Protein 5EPF (pdb70)

Secondary structure (DSSP, 8-state):
---TTPBPPP-EEE-TTS-EEEHHHHTTTS-EEEEE-SSTTSHHHHHHHHHHHHTHHHHHHTT-EEEEEESS-HHHHHHHHHHHT-SS-EEE-TTSHHHHHHT--EEETTEEEPPP-EEEEE-TTSBEEEEE-TTS-HHHHHHHHHHHHHHT--

CATH classification: 3.40.30.10

Radius of gyration: 14.07 Å; Cα contacts (8 Å, |Δi|>4): 330; chains: 1; bounding box: 30×36×34 Å

Foldseek 3Di:
DDFFFDFADKDWFAWLVRHIDILLVLQVFKKEKEWADFDQPDVLLLLLQLLVQVCVVLCVVLRYYYEYEKQDDSPRNNVSCVVSVRPHTYGHPVQCPSVVSRVFWDDDPRHTGGTFTKIFTATSRRGTQGMDGRVDGSNCSVVVSSVSSVVPGD

Organism: Mycobacterium tuberculosis (strain ATCC 25618 / H37Rv) (NCBI:txid83332)

Nearest PDB structures (foldseek):
  5epf-assembly1_A  TM=1.007E+00  e=2.091E-36  Mycobacterium tuberculosis H37Rv
  3drn-assembly2_B  TM=9.342E-01  e=1.874E-15  Saccharolobus solfataricus
  3hjp-assembly2_D  TM=8.795E-01  e=9.585E-15  Saccharolobus solfataricus
  1xvw-assembly1_B  TM=8.582E-01  e=6.676E-13  Mycobacterium tuberculosis
  5c04-assembly1_B  TM=8.669E-01  e=1.201E-12  Mycobacterium tuberculosis

InterPro domains:
  IPR000866 Alkyl hydroperoxide reductase subunit C/ Thiol specific antioxidant [PF00578] (4-127)
  IPR013766 Thioredoxin domain [PS51352] (1-153)
  IPR024706 Peroxiredoxin, AhpC-type [PIRSF000239] (3-152)
  IPR036249 Thioredoxin-like superfamily [SSF52833] (2-151)
  IPR050924 Thiol-specific peroxidase BCP/PrxQ [PTHR42801] (2-151)

Solvent-accessible surface area: 7517 Å² total; per-residue (Å²): 191,28,137,80,42,45,74,0,57,60,19,92,23,44,10,35,107,39,69,96,76,106,0,49,86,22,5,90,93,10,16,0,0,0,0,0,0,32,24,1,88,55,120,26,1,17,117,0,0,16,41,0,52,92,24,30,171,55,1,61,120,28,172,12,48,21,0,0,0,0,22,18,50,44,185,82,0,36,99,0,8,112,69,85,162,20,79,15,22,0,0,3,1,51,133,0,94,5,0,54,62,2,26,8,104,123,51,110,182,83,58,65,78,60,1,82,30,8,0,2,0,0,36,74,94,76,82,2,44,28,40,0,36,46,135,70,70,41,44,15,0,0,65,72,0,11,60,29,5,117,85,90,74,163

B-factor: mean 15.69, std 9.49, range [5.19, 82.37]

Se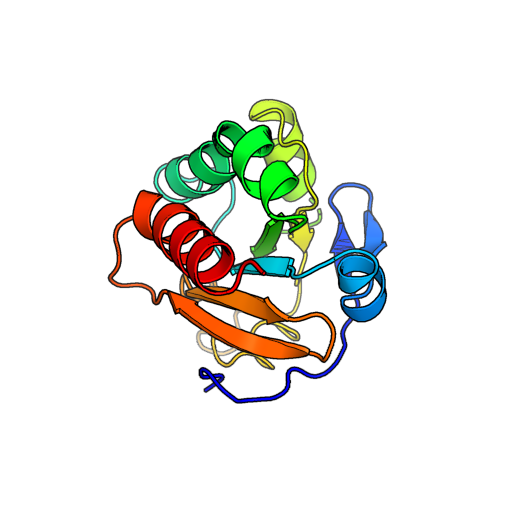quence (154 aa):
HMKTGDTVADFEELPDQTGTPRRLSVLLSDDDGPVVLFFYPAAMMTPGCCTKEACHFRDLAKEFAEVRASSRVGISTDPPVRRKQAKFAEVRRFDYPLLSDAQGTVAAQQFGVKRGLLGKLMMPVKRTTFVIDTDRKVLDVISSEFSMDAHADKALATLRAIRS

Structure (mmCIF, N/CA/C/O backbone):
data_5EPF
#
_entry.id   5EPF
#
_cell.length_a   55.620
_cell.length_b   72.140
_cell.length_c   40.170
_cell.angle_alpha   90.000
_cell.angle_beta   90.000
_cell.angle_gamma   90.000
#
_symmetry.space_group_name_H-M   'P 21 21 2'
#
loop_
_entity.id
_entity.type
_entity.pdbx_description
1 polymer Peroxiredoxin
2 non-polymer 'SULFATE ION'
3 non-polymer 1,2-ETHANEDIOL
4 water water
#
loop_
_atom_site.group_PDB
_atom_site.id
_atom_site.type_symbol
_atom_site.label_atom_id
_atom_site.label_alt_id
_atom_site.label_comp_id
_atom_site.label_asym_id
_atom_site.label_entity_id
_atom_site.label_seq_id
_atom_site.pdbx_PDB_ins_code
_atom_site.Cartn_x
_atom_site.Cartn_y
_atom_site.Cartn_z
_atom_site.occupancy
_atom_site.B_iso_or_equiv
_atom_site.auth_seq_id
_atom_site.auth_comp_id
_atom_site.auth_asym_id
_atom_site.auth_atom_id
_atom_site.pdbx_PDB_model_num
ATOM 1 N N . HIS A 1 8 ? -24.999 6.405 -13.156 1.00 35.93 8 HIS A N 1
ATOM 2 C CA . HIS A 1 8 ? -24.603 7.111 -11.942 1.00 35.34 8 HIS A CA 1
ATOM 3 C C . HIS A 1 8 ? -23.614 6.313 -11.089 1.00 31.53 8 HIS A C 1
ATOM 4 O O . HIS A 1 8 ? -23.862 5.163 -10.724 1.00 31.12 8 HIS A O 1
ATOM 11 N N . MET A 1 9 ? -22.494 6.961 -10.786 1.00 27.82 9 MET A N 1
ATOM 12 C CA . MET A 1 9 ? -21.400 6.342 -10.049 1.00 23.48 9 MET A CA 1
ATOM 13 C C . MET A 1 9 ? -21.865 5.881 -8.670 1.00 19.74 9 MET A C 1
ATOM 14 O O . MET A 1 9 ? -22.488 6.644 -7.927 1.00 20.29 9 MET A O 1
ATOM 19 N N . LYS A 1 10 ? -21.552 4.627 -8.320 1.00 17.38 10 LYS A N 1
ATOM 20 C CA . LYS A 1 10 ? -21.983 4.035 -7.055 1.00 17.51 10 LYS A CA 1
ATOM 21 C C . LYS A 1 10 ? -20.867 3.181 -6.452 1.00 14.22 10 LYS A C 1
ATOM 22 O O . LYS A 1 10 ? -19.875 2.854 -7.109 1.00 13.19 10 LYS A O 1
ATOM 28 N N . THR A 1 11 ? -21.034 2.833 -5.175 1.00 13.72 11 THR A N 1
ATOM 29 C CA . THR A 1 11 ? -20.065 1.993 -4.482 1.00 12.79 11 THR A CA 1
ATOM 30 C C . THR A 1 11 ? -19.791 0.719 -5.273 1.00 11.99 11 THR A C 1
ATOM 31 O O . THR A 1 11 ? -20.714 0.062 -5.763 1.00 13.99 11 THR A O 1
ATOM 35 N N . GLY A 1 12 ? -18.504 0.395 -5.421 1.00 11.24 12 GLY A N 1
ATOM 36 C CA . GLY A 1 12 ? -18.070 -0.747 -6.194 1.00 12.04 12 GLY A CA 1
ATOM 37 C C . GLY A 1 12 ? -17.734 -0.456 -7.644 1.00 11.71 12 GLY A C 1
ATOM 38 O O . GLY A 1 12 ? -17.150 -1.321 -8.308 1.00 13.12 12 GLY A O 1
ATOM 39 N N . ASP A 1 13 ? -18.091 0.719 -8.167 1.00 11.25 13 ASP A N 1
ATOM 40 C CA . ASP A 1 13 ? -17.671 1.120 -9.506 1.00 11.97 13 ASP A CA 1
ATOM 41 C C . ASP A 1 13 ? -16.199 1.550 -9.493 1.00 11.82 13 ASP A C 1
ATOM 42 O O . ASP A 1 13 ? -15.667 1.976 -8.470 1.00 12.98 13 ASP A O 1
ATOM 47 N N . THR A 1 14 ? -15.548 1.465 -10.653 1.00 11.99 14 THR A N 1
ATOM 48 C CA . THR A 1 14 ? -14.199 1.985 -10.853 1.00 12.74 14 THR A CA 1
ATOM 49 C C . THR A 1 14 ? -14.311 3.344 -11.534 1.00 13.34 14 THR A C 1
ATOM 50 O O . THR A 1 14 ? -14.952 3.467 -12.585 1.00 14.33 14 THR A O 1
ATOM 54 N N . VAL A 1 15 ? -13.684 4.356 -10.935 1.00 12.75 15 VAL A N 1
ATOM 55 C CA . VAL A 1 15 ? -13.660 5.711 -11.483 1.00 13.62 15 VAL A CA 1
ATOM 56 C C . VAL A 1 15 ? -12.566 5.817 -12.531 1.00 13.27 15 VAL A C 1
ATOM 57 O O . VAL A 1 15 ? -11.441 5.387 -12.297 1.00 14.84 15 VAL A O 1
ATOM 61 N N . ALA A 1 16 ? -12.866 6.438 -13.667 1.00 13.55 16 ALA A N 1
ATOM 62 C CA . ALA A 1 16 ? -11.818 6.757 -14.628 1.00 13.56 16 ALA A CA 1
ATOM 63 C C . ALA A 1 16 ? -10.919 7.877 -14.095 1.00 12.45 16 ALA A C 1
ATOM 64 O O . ALA A 1 16 ? -11.369 8.777 -13.383 1.00 12.65 16 ALA A O 1
ATOM 66 N N . ASP A 1 17 ? -9.627 7.797 -14.402 1.00 12.11 17 ASP A N 1
ATOM 67 C CA . ASP A 1 17 ? -8.701 8.861 -14.037 1.00 11.44 17 ASP A CA 1
ATOM 68 C C . ASP A 1 17 ? -9.103 10.144 -14.756 1.00 11.23 17 ASP A C 1
ATOM 69 O O . ASP A 1 17 ? -9.728 10.112 -15.814 1.00 12.92 17 ASP A O 1
ATOM 74 N N . PHE A 1 18 ? -8.757 11.281 -14.161 1.00 9.73 18 PHE A N 1
ATOM 75 C CA . PHE A 1 18 ? -9.059 12.580 -14.758 1.00 9.43 18 PHE A CA 1
ATOM 76 C C . PHE A 1 18 ? -8.032 13.591 -14.280 1.00 9.44 18 PHE A C 1
ATOM 77 O O . PHE A 1 18 ? -7.338 13.372 -13.283 1.00 9.43 18 PHE A O 1
ATOM 85 N N . GLU A 1 19 ? -8.008 14.745 -14.967 1.00 9.47 19 GLU A N 1
ATOM 86 C CA A GLU A 1 19 ? -7.139 15.873 -14.636 0.80 10.12 19 GLU A CA 1
ATOM 87 C CA B GLU A 1 19 ? -7.134 15.871 -14.655 0.20 10.17 19 GLU A CA 1
ATOM 88 C C . GLU A 1 19 ? -7.943 17.160 -14.662 1.00 9.77 19 GLU A C 1
ATOM 89 O O . GLU A 1 19 ? -8.739 17.389 -15.576 1.00 11.07 19 GLU A O 1
ATOM 100 N N . LEU A 1 20 ? -7.719 18.004 -13.656 1.00 9.10 20 LEU A N 1
ATOM 101 C CA . LEU A 1 20 ? -8.326 19.332 -13.576 1.00 9.20 20 LEU A CA 1
ATOM 102 C C . LEU A 1 20 ? -7.370 20.253 -12.838 1.00 8.59 20 LEU A C 1
ATOM 103 O O . LEU A 1 20 ? -6.593 19.784 -12.001 1.00 9.56 20 LEU A O 1
ATOM 108 N N . PRO A 1 21 ? -7.445 21.568 -13.069 1.00 9.40 21 PRO A N 1
ATOM 109 C CA . PRO A 1 21 ? -6.604 22.501 -12.306 1.00 9.97 21 PRO A CA 1
ATOM 110 C C . PRO A 1 21 ? -7.109 22.737 -10.886 1.00 9.33 21 PRO A C 1
ATOM 111 O O . PRO A 1 21 ? -8.317 22.805 -10.635 1.00 10.36 21 PRO A O 1
ATOM 115 N N . ASP A 1 22 ? -6.162 22.887 -9.959 1.00 9.65 22 ASP A N 1
ATOM 116 C CA . ASP A 1 22 ? -6.469 23.271 -8.587 1.00 10.01 22 ASP A CA 1
ATOM 117 C C . ASP A 1 22 ? -6.577 24.794 -8.483 1.00 9.94 22 ASP A C 1
ATOM 118 O O . ASP A 1 22 ? -6.568 25.510 -9.493 1.00 10.24 22 ASP A O 1
ATOM 123 N N . GLN A 1 23 ? -6.642 25.302 -7.254 1.00 10.25 23 GLN A N 1
ATOM 124 C CA . GLN A 1 23 ? -6.864 26.726 -7.005 1.00 10.33 23 GLN A CA 1
ATOM 125 C C . GLN A 1 23 ? -5.672 27.594 -7.398 1.00 12.09 23 GLN A C 1
ATOM 126 O O . GLN A 1 23 ? -5.796 28.816 -7.369 1.00 13.37 23 GLN A O 1
ATOM 132 N N . THR A 1 24 ? -4.519 27.011 -7.724 1.00 12.39 24 THR A N 1
ATOM 133 C CA . THR A 1 24 ? -3.401 27.764 -8.289 1.00 14.14 24 THR A CA 1
ATOM 134 C C . THR A 1 24 ? -3.309 27.629 -9.804 1.00 15.00 24 THR A C 1
ATOM 135 O O . THR A 1 24 ? -2.364 28.151 -10.412 1.00 16.73 24 THR A O 1
ATOM 139 N N . GLY A 1 25 ? -4.268 26.961 -10.429 1.00 13.94 25 GLY A N 1
ATOM 140 C CA . GLY A 1 25 ? -4.185 26.700 -11.843 1.00 14.29 25 GLY A CA 1
ATOM 141 C C . GLY A 1 25 ? -3.283 25.550 -12.206 1.00 13.34 25 GLY A C 1
ATOM 142 O O . GLY A 1 25 ? -2.981 25.373 -13.392 1.00 16.06 25 GLY A O 1
ATOM 143 N N . THR A 1 26 ? -2.838 24.769 -11.238 1.00 12.21 26 THR A N 1
ATOM 144 C CA . THR A 1 26 ? -1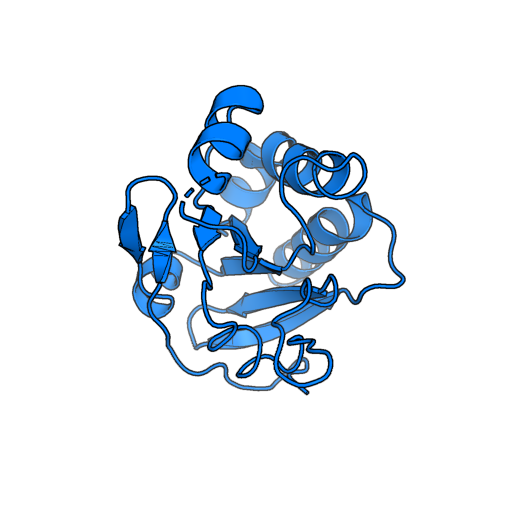.904 23.685 -11.516 1.00 11.61 26 THR A CA 1
ATOM 145 C C . THR A 1 26 ? -2.684 22.406 -11.796 1.00 11.05 26 THR A C 1
ATOM 146 O O . THR A 1 26 ? -3.527 22.008 -10.974 1.00 11.55 26 THR A O 1
ATOM 150 N N . PRO A 1 27 ? -2.450 21.753 -12.938 1.00 11.72 27 PRO A N 1
ATOM 151 C CA . PRO A 1 27 ? -3.149 20.495 -13.225 1.00 11.62 27 PRO A CA 1
ATOM 152 C C . PRO A 1 27 ? -2.890 19.461 -12.141 1.00 11.36 27 PRO A C 1
ATOM 153 O O . PRO A 1 27 ? -1.748 19.249 -11.713 1.00 12.87 27 PRO A O 1
ATOM 157 N N . ARG A 1 28 ? -3.961 18.812 -11.699 1.00 10.75 28 ARG A N 1
ATOM 158 C CA . ARG A 1 28 ? -3.900 17.728 -10.736 1.00 10.03 28 ARG A CA 1
ATOM 159 C C . ARG A 1 28 ? -4.595 16.514 -11.339 1.00 10.74 28 ARG A C 1
ATOM 160 O O . ARG A 1 28 ? -5.597 16.644 -12.053 1.00 13.92 28 ARG A O 1
ATOM 168 N N . ARG A 1 29 ? -4.088 15.331 -11.031 1.00 10.06 29 ARG A N 1
ATOM 169 C CA . ARG A 1 29 ? -4.572 14.096 -11.634 1.00 10.40 29 ARG A CA 1
ATOM 170 C C . ARG A 1 29 ? -5.041 13.161 -10.530 1.00 9.26 29 ARG A C 1
ATOM 171 O O . ARG A 1 29 ? -4.326 12.963 -9.539 1.00 9.77 29 ARG A O 1
ATOM 179 N N . LEU A 1 30 ? -6.236 12.576 -10.698 1.00 9.32 30 LEU A N 1
ATOM 180 C CA . LEU A 1 30 ? -6.776 11.700 -9.655 1.00 9.55 30 LEU A CA 1
ATOM 181 C C . LEU A 1 30 ? -5.784 10.617 -9.246 1.00 9.07 30 LEU A C 1
ATOM 182 O O . LEU A 1 30 ? -5.575 10.381 -8.053 1.00 9.49 30 LEU A O 1
ATOM 187 N N . SER A 1 31 ? -5.166 9.948 -10.220 1.00 9.65 31 SER A N 1
ATOM 188 C CA . SER A 1 31 ? -4.246 8.856 -9.892 1.00 11.51 31 SER A CA 1
ATOM 189 C C . SER A 1 31 ? -3.033 9.339 -9.087 1.00 12.40 31 SER A C 1
ATOM 190 O O . SER A 1 31 ? -2.497 8.588 -8.259 1.00 14.16 31 SER A O 1
ATOM 193 N N . VAL A 1 32 ? -2.601 10.582 -9.289 1.00 12.01 32 VAL A N 1
ATOM 194 C CA . VAL A 1 32 ? -1.517 11.130 -8.480 1.00 12.43 32 VAL A CA 1
ATOM 195 C C . VAL A 1 32 ? -2.041 11.586 -7.122 1.00 10.77 32 VAL A C 1
ATOM 196 O O . VAL A 1 32 ? -1.368 11.406 -6.094 1.00 11.18 32 VAL A O 1
ATOM 200 N N . LEU A 1 33 ? -3.255 12.166 -7.079 1.00 9.74 33 LEU A N 1
ATOM 201 C CA . LEU A 1 33 ? -3.858 12.506 -5.790 1.00 9.72 33 LEU A CA 1
ATOM 202 C C . LEU A 1 33 ? -4.037 11.272 -4.906 1.00 10.83 33 LEU A C 1
ATOM 203 O O . LEU A 1 33 ? -4.000 11.381 -3.679 1.00 12.17 33 LEU A O 1
ATOM 208 N N . LEU A 1 34 ? -4.239 10.102 -5.507 1.00 9.55 34 LEU A N 1
ATOM 209 C CA . LEU A 1 34 ? -4.404 8.838 -4.805 1.00 11.27 34 LEU A CA 1
ATOM 210 C C . LEU A 1 34 ? -3.084 8.217 -4.361 1.00 13.45 34 LEU A C 1
ATOM 211 O O . LEU A 1 34 ? -3.109 7.128 -3.785 1.00 15.26 34 LEU A O 1
ATOM 216 N N . SER A 1 35 ? -1.948 8.883 -4.604 1.00 13.62 35 SER A N 1
ATOM 217 C CA . SER A 1 35 ? -0.632 8.281 -4.366 1.00 15.68 35 SER A CA 1
ATOM 218 C C . SER A 1 35 ? -0.541 7.585 -3.014 1.00 17.66 35 SER A C 1
ATOM 219 O O . SER A 1 35 ? -0.071 6.445 -2.915 1.00 19.00 35 SER A O 1
ATOM 222 N N . ASP A 1 36 ? -0.960 8.271 -1.956 1.00 18.14 36 ASP A N 1
ATOM 223 C CA A ASP A 1 36 ? -0.672 7.842 -0.596 0.08 18.12 36 ASP A CA 1
ATOM 224 C CA B ASP A 1 36 ? -0.668 7.808 -0.610 0.48 18.28 36 ASP A CA 1
ATOM 225 C CA C ASP A 1 36 ? -0.682 7.886 -0.581 0.44 18.43 36 ASP A CA 1
ATOM 226 C C . ASP A 1 36 ? -1.891 7.317 0.144 1.00 17.83 36 ASP A C 1
ATOM 227 O O . ASP A 1 36 ? -1.775 6.966 1.320 1.00 19.46 36 ASP A O 1
ATOM 237 N N . GLY A 1 37 ? -3.045 7.251 -0.503 1.00 15.74 37 GLY A N 1
ATOM 238 C CA . GLY A 1 37 ? -4.223 6.751 0.153 1.00 13.37 37 GLY A CA 1
ATOM 239 C C . GLY A 1 37 ? -5.471 7.236 -0.548 1.00 11.20 37 GLY A C 1
ATOM 240 O O . GLY A 1 37 ? -5.420 8.003 -1.523 1.00 12.03 37 GLY A O 1
ATOM 241 N N . PRO A 1 38 ? -6.624 6.813 -0.032 1.00 9.27 38 PRO A N 1
ATOM 242 C CA . PRO A 1 38 ? -7.906 7.203 -0.631 1.00 8.62 38 PRO A CA 1
ATOM 243 C C . PRO A 1 38 ? -8.074 8.712 -0.721 1.00 8.41 38 PRO A C 1
ATOM 244 O O . PRO A 1 38 ? -7.475 9.483 0.032 1.00 10.13 38 PRO A O 1
ATOM 248 N N . VAL A 1 39 ? -8.904 9.118 -1.669 1.00 7.75 39 VAL A N 1
ATOM 249 C CA . VAL A 1 39 ? -9.315 10.513 -1.841 1.00 7.67 39 VAL A CA 1
ATOM 250 C C . VAL A 1 39 ? -10.810 10.614 -1.554 1.00 6.83 39 VAL A C 1
ATOM 251 O O . VAL A 1 39 ? -11.611 9.849 -2.106 1.00 7.69 39 VAL A O 1
ATOM 255 N N . VAL A 1 40 ? -11.199 11.583 -0.738 1.00 6.73 40 VAL A N 1
ATOM 256 C CA . VAL A 1 40 ? -12.600 11.928 -0.543 1.00 6.14 40 VAL A CA 1
ATOM 257 C C . VAL A 1 40 ? -12.874 13.125 -1.455 1.00 6.12 40 VAL A C 1
ATOM 258 O O . VAL A 1 40 ? -12.438 14.253 -1.173 1.00 6.82 40 VAL A O 1
ATOM 262 N N . LEU A 1 41 ? -13.572 12.866 -2.568 1.00 5.98 41 LEU A N 1
ATOM 263 C CA . LEU A 1 41 ? -13.813 13.846 -3.627 1.00 5.41 41 LEU A CA 1
ATOM 264 C C . LEU A 1 41 ? -15.223 14.386 -3.417 1.00 5.19 41 LEU A C 1
ATOM 265 O O . LEU A 1 41 ? -16.202 13.657 -3.607 1.00 6.30 41 LEU A O 1
ATOM 270 N N . PHE A 1 42 ? -15.334 15.635 -2.971 1.00 5.79 42 PHE A N 1
ATOM 271 C CA . PHE A 1 42 ? -16.627 16.187 -2.594 1.00 5.49 42 PHE A CA 1
ATOM 272 C C . PHE A 1 42 ? -17.045 17.260 -3.591 1.00 5.61 42 PHE A C 1
ATOM 273 O O . PHE A 1 42 ? -16.418 18.325 -3.670 1.00 6.39 42 PHE A O 1
ATOM 281 N N . PHE A 1 43 ? -18.097 16.961 -4.361 1.00 6.22 43 PHE A N 1
ATOM 282 C CA . PHE A 1 43 ? -18.677 17.909 -5.308 1.00 6.46 43 PHE A CA 1
ATOM 283 C C . PHE A 1 43 ? -19.627 18.824 -4.543 1.00 6.85 43 PHE A C 1
ATOM 284 O O . PHE A 1 43 ? -20.535 18.356 -3.841 1.00 7.08 43 PHE A O 1
ATOM 292 N N . TYR A 1 44 ? -19.456 20.127 -4.724 1.00 7.13 44 TYR A N 1
ATOM 293 C CA . TYR A 1 44 ? -20.360 21.086 -4.104 1.00 7.04 44 TYR A CA 1
ATOM 294 C C . TYR A 1 44 ? -20.901 22.046 -5.153 1.00 7.57 44 TYR A C 1
ATOM 295 O O . TYR A 1 44 ? -20.208 22.363 -6.127 1.00 8.33 44 TYR A O 1
ATOM 304 N N . PRO A 1 45 ? -22.143 22.518 -4.988 1.00 8.05 45 PRO A N 1
ATOM 305 C CA . PRO A 1 45 ? -22.740 23.340 -6.065 1.00 9.11 45 PRO A CA 1
ATOM 306 C C . PRO A 1 45 ? -22.019 24.651 -6.328 1.00 8.56 45 PRO A C 1
ATOM 307 O O . PRO A 1 45 ? -21.817 25.022 -7.490 1.00 8.43 45 PRO A O 1
ATOM 311 N N . ALA A 1 46 ? -21.650 25.379 -5.280 1.00 8.05 46 ALA A N 1
ATOM 312 C CA . ALA A 1 46 ? -21.223 26.760 -5.465 1.00 8.50 46 ALA A CA 1
ATOM 313 C C . ALA A 1 46 ? -20.316 27.168 -4.316 1.00 8.22 46 ALA A C 1
ATOM 314 O O . ALA A 1 46 ? -20.760 27.269 -3.166 1.00 9.70 46 ALA A O 1
ATOM 316 N N . ALA A 1 47 ? -19.061 27.448 -4.647 1.00 7.63 47 ALA A N 1
ATOM 317 C CA . ALA A 1 47 ? -18.120 27.991 -3.687 1.00 7.91 47 ALA A CA 1
ATOM 318 C C . ALA A 1 47 ? -18.696 29.221 -3.002 1.00 8.36 47 ALA A C 1
ATOM 319 O O . ALA A 1 47 ? -19.399 30.025 -3.619 1.00 9.10 47 ALA A O 1
ATOM 321 N N A MET A 1 48 ? -18.402 29.332 -1.707 0.58 8.56 48 MET A N 1
ATOM 322 N N B MET A 1 48 ? -18.388 29.384 -1.717 0.42 8.94 48 MET A N 1
ATOM 323 C CA A MET A 1 48 ? -18.633 30.483 -0.846 0.58 10.26 48 MET A CA 1
ATOM 324 C CA B MET A 1 48 ? -18.721 30.620 -0.999 0.42 10.46 48 MET A CA 1
ATOM 325 C C A MET A 1 48 ? -20.072 30.637 -0.369 0.58 10.30 48 MET A C 1
ATOM 326 C C B MET A 1 48 ? -20.227 30.876 -0.931 0.42 10.62 48 MET A C 1
ATOM 327 O O A MET A 1 48 ? -20.318 31.528 0.428 0.58 10.38 48 MET A O 1
ATOM 328 O O B MET A 1 48 ? -20.682 32.022 -1.008 0.42 11.28 48 MET A O 1
ATOM 337 N N . THR A 1 49 ? -21.005 29.804 -0.803 1.00 9.67 49 THR A N 1
ATOM 338 C CA . THR A 1 49 ? -22.367 29.901 -0.301 1.00 10.70 49 THR A CA 1
ATOM 339 C C . THR A 1 49 ? -22.397 29.298 1.095 1.00 11.32 49 THR A C 1
ATOM 340 O O . THR A 1 49 ? -21.512 28.512 1.445 1.00 12.28 49 THR A O 1
ATOM 344 N N . PRO A 1 50 ? -23.400 29.629 1.924 1.00 10.72 50 PRO A N 1
ATOM 345 C CA . PRO A 1 50 ? -23.339 29.175 3.329 1.00 11.31 50 PRO A CA 1
ATOM 346 C C . PRO A 1 50 ? -23.297 27.663 3.504 1.00 11.10 50 PRO A C 1
ATOM 347 O O . PRO A 1 50 ? -22.539 27.171 4.351 1.00 11.44 50 PRO A O 1
ATOM 351 N N . GLY A 1 51 ? -24.068 26.903 2.724 1.00 11.40 51 GLY A N 1
ATOM 352 C CA . GLY A 1 51 ? -24.058 25.459 2.894 1.00 11.55 51 GLY A CA 1
ATOM 353 C C . GLY A 1 51 ? -22.750 24.844 2.442 1.00 9.69 51 GLY A C 1
ATOM 354 O O . GLY A 1 51 ? -22.208 23.954 3.103 1.00 10.26 51 GLY A O 1
ATOM 355 N N . CYS A 1 52 ? -22.216 25.316 1.319 1.00 9.40 52 CYS A N 1
ATOM 356 C CA A CYS A 1 52 ? -20.938 24.800 0.838 0.70 9.74 52 CYS A CA 1
ATOM 357 C CA B CYS A 1 52 ? -20.944 24.800 0.850 0.30 9.50 52 CYS A CA 1
ATOM 358 C C . CYS A 1 52 ? -19.802 25.214 1.770 1.00 9.36 52 CYS A C 1
ATOM 359 O O . CYS A 1 52 ? -18.872 24.439 2.006 1.00 9.26 52 CYS A O 1
ATOM 364 N N . THR A 1 53 ? -19.857 26.435 2.306 1.00 9.22 53 THR A N 1
ATOM 365 C CA . THR A 1 53 ? -18.875 26.848 3.303 1.00 9.66 53 THR A CA 1
ATOM 366 C C . THR A 1 53 ? -18.923 25.943 4.533 1.00 8.94 53 THR A C 1
ATOM 367 O O . THR A 1 53 ? -17.878 25.498 5.028 1.00 9.44 53 THR A O 1
ATOM 371 N N . LYS A 1 54 ? -20.129 25.603 5.011 1.00 8.86 54 LYS A N 1
ATOM 372 C CA . LYS A 1 54 ? -20.229 24.695 6.153 1.00 9.08 54 LYS A CA 1
ATOM 373 C C . LYS A 1 54 ? -19.604 23.341 5.825 1.00 8.52 54 LYS A C 1
ATOM 374 O O . LYS A 1 54 ? -18.787 22.818 6.592 1.00 8.67 54 LYS A O 1
ATOM 380 N N . GLU A 1 55 ? -19.956 22.771 4.668 1.00 8.07 55 GLU A N 1
ATOM 381 C CA . GLU A 1 55 ? -19.444 21.454 4.298 1.00 7.99 55 GLU A CA 1
ATOM 382 C C . GLU A 1 55 ? -17.922 21.463 4.186 1.00 7.51 55 GLU A C 1
ATOM 383 O O . GLU A 1 55 ? -17.240 20.592 4.748 1.00 7.83 55 GLU A O 1
ATOM 389 N N . ALA A 1 56 ? -17.376 22.453 3.471 1.00 7.28 56 ALA A N 1
ATOM 390 C CA . ALA A 1 56 ? -15.946 22.487 3.201 1.00 7.57 56 ALA A CA 1
ATOM 391 C C . ALA A 1 56 ? -15.151 22.865 4.445 1.00 7.21 56 ALA A C 1
ATOM 392 O O . ALA A 1 56 ? -14.031 22.376 4.632 1.00 7.28 56 ALA A O 1
ATOM 394 N N . CYS A 1 57 ? -15.701 23.725 5.307 1.00 7.66 57 CYS A N 1
ATOM 395 C CA . CYS A 1 57 ? -15.019 24.028 6.560 1.00 8.32 57 CYS A CA 1
ATOM 396 C C . CYS A 1 57 ? -15.017 22.833 7.507 1.00 8.17 57 CYS A C 1
ATOM 397 O O . CYS A 1 57 ? -14.089 22.688 8.313 1.00 9.53 57 CYS A O 1
ATOM 400 N N . HIS A 1 58 ? -16.044 21.978 7.444 1.00 8.70 58 HIS A N 1
ATOM 401 C CA . HIS A 1 58 ? -16.019 20.760 8.246 1.00 8.76 58 HIS A CA 1
ATOM 402 C C . HIS A 1 58 ? -14.921 19.819 7.760 1.00 7.78 58 HIS A C 1
ATOM 403 O O . HIS A 1 58 ? -14.175 19.264 8.576 1.00 8.80 58 HIS A O 1
ATOM 410 N N . PHE A 1 59 ? -14.759 19.681 6.434 1.00 7.46 59 PHE A N 1
ATOM 411 C CA . PHE A 1 59 ? -13.603 18.958 5.903 1.00 7.31 59 PHE A CA 1
ATOM 412 C C . PHE A 1 59 ? -12.294 19.573 6.381 1.00 7.86 59 PHE A C 1
ATOM 413 O O . PHE A 1 59 ? -11.373 18.848 6.784 1.00 8.43 59 PHE A O 1
ATOM 421 N N . ARG A 1 60 ? -12.193 20.908 6.346 1.00 7.83 60 ARG A N 1
ATOM 422 C CA . ARG A 1 60 ? -10.988 21.587 6.813 1.00 8.70 60 ARG A CA 1
ATOM 423 C C . ARG A 1 60 ? -10.685 21.221 8.257 1.00 8.78 60 ARG A C 1
ATOM 424 O O . ARG A 1 60 ? -9.544 20.884 8.606 1.00 9.93 60 ARG A O 1
ATOM 432 N N . ASP A 1 61 ? -11.707 21.294 9.119 1.00 9.20 61 ASP A N 1
ATOM 433 C CA . ASP A 1 61 ? -11.522 21.115 10.549 1.00 11.16 61 ASP A CA 1
ATOM 434 C C . ASP A 1 61 ? -11.144 19.689 10.896 1.00 11.54 61 ASP A C 1
ATOM 435 O O . ASP A 1 61 ? -10.637 19.451 11.995 1.00 14.09 61 ASP A O 1
ATOM 440 N N . LEU A 1 62 ? -11.397 18.731 10.000 1.00 10.57 62 LEU A N 1
ATOM 441 C CA . LEU A 1 62 ? -11.071 17.328 10.231 1.00 11.13 62 LEU A CA 1
ATOM 442 C C . LEU A 1 62 ? -9.730 16.921 9.619 1.00 11.33 62 LEU A C 1
ATOM 443 O O . LEU A 1 62 ? -9.498 15.725 9.391 1.00 11.13 62 LEU A O 1
ATOM 448 N N . ALA A 1 63 ? -8.826 17.883 9.397 1.00 11.39 63 ALA A N 1
ATOM 449 C CA . ALA A 1 63 ? -7.532 17.581 8.776 1.00 12.36 63 ALA A CA 1
ATOM 450 C C . ALA A 1 63 ? -6.792 16.443 9.489 1.00 14.43 63 ALA A C 1
ATOM 451 O O . ALA A 1 63 ? -6.281 15.511 8.850 1.00 15.04 63 ALA A O 1
ATOM 453 N N . LYS A 1 64 ? -6.678 16.522 10.815 1.00 15.64 64 LYS A N 1
ATOM 454 C CA . LYS A 1 64 ? -5.889 15.518 11.528 1.00 17.49 64 LYS A CA 1
ATOM 455 C C . LYS A 1 64 ? -6.534 14.138 11.449 1.00 16.68 64 LYS A C 1
ATOM 456 O O . LYS A 1 64 ? -5.831 13.129 11.326 1.00 18.07 64 LYS A O 1
ATOM 462 N N . GLU A 1 65 ? -7.869 14.080 11.494 1.00 15.14 65 GLU A N 1
ATOM 463 C CA . GLU A 1 65 ? -8.580 12.806 11.433 1.00 14.29 65 GLU A CA 1
ATOM 464 C C . GLU A 1 65 ? -8.407 12.130 10.074 1.00 12.35 65 GLU A C 1
ATOM 465 O O . GLU A 1 65 ? -8.220 10.905 9.993 1.00 12.61 65 GLU A O 1
ATOM 471 N N . PHE A 1 66 ? -8.469 12.905 8.991 1.00 10.67 66 PHE A N 1
ATOM 472 C CA . PHE A 1 66 ? -8.215 12.315 7.681 1.00 10.89 66 PHE A CA 1
ATOM 473 C C . PHE A 1 66 ? -6.765 11.879 7.546 1.00 12.62 66 PHE A C 1
ATOM 474 O O . PHE A 1 66 ? -6.486 10.812 6.997 1.00 12.95 66 PHE A O 1
ATOM 482 N N . ALA A 1 67 ? -5.830 12.654 8.092 1.00 14.46 67 ALA A N 1
ATOM 483 C CA . ALA A 1 67 ? -4.435 12.232 8.056 1.00 17.03 67 ALA A CA 1
ATOM 484 C C . ALA A 1 67 ? -4.219 10.936 8.834 1.00 18.14 67 ALA A C 1
ATOM 485 O O . ALA A 1 67 ? -3.418 10.089 8.423 1.00 18.70 67 ALA A O 1
ATOM 487 N N . GLU A 1 68 ? -4.946 10.745 9.939 1.00 19.55 68 GLU A N 1
ATOM 488 C CA . GLU A 1 68 ? -4.777 9.522 10.724 1.00 22.21 68 GLU A CA 1
ATOM 489 C C . GLU A 1 68 ? -5.141 8.272 9.930 1.00 20.84 68 GLU A C 1
ATOM 490 O O . GLU A 1 68 ? -4.543 7.209 10.145 1.00 21.51 68 GLU A O 1
ATOM 496 N N . VAL A 1 69 ? -6.123 8.367 9.031 1.00 18.37 69 VAL A N 1
ATOM 497 C CA . VAL A 1 69 ? -6.503 7.232 8.193 1.00 17.83 69 VAL A CA 1
ATOM 498 C C . VAL A 1 69 ? -5.790 7.299 6.851 1.00 17.71 69 VAL A C 1
ATOM 499 O O . VAL A 1 69 ? -6.140 6.566 5.923 1.00 18.60 69 VAL A O 1
ATOM 503 N N . ARG A 1 70 ? -4.794 8.183 6.734 1.00 17.00 70 ARG A N 1
ATOM 504 C CA . ARG A 1 70 ? -3.982 8.306 5.520 1.00 18.61 70 ARG A CA 1
ATOM 505 C C . ARG A 1 70 ? -4.852 8.493 4.287 1.00 16.60 70 ARG A C 1
ATOM 506 O O . ARG A 1 70 ? -4.712 7.786 3.287 1.00 18.46 70 ARG A O 1
ATOM 514 N N . ALA A 1 71 ? -5.786 9.438 4.377 1.00 13.86 71 ALA A N 1
ATOM 515 C CA . ALA A 1 71 ? -6.687 9.764 3.286 1.00 12.66 71 ALA A CA 1
ATOM 516 C C . ALA A 1 71 ? -6.640 11.266 3.073 1.00 12.79 71 ALA A C 1
ATOM 517 O O . ALA A 1 71 ? -6.304 12.026 3.983 1.00 15.98 71 ALA A O 1
ATOM 519 N N A SER A 1 72 ? -6.951 11.671 1.847 0.46 12.27 72 SER A N 1
ATOM 520 N N B SER A 1 72 ? -6.993 11.696 1.873 0.54 12.13 72 SER A N 1
ATOM 521 C CA A SER A 1 72 ? -6.951 13.059 1.421 0.46 12.12 72 SER A CA 1
ATOM 522 C CA B SER A 1 72 ? -6.967 13.112 1.567 0.54 11.78 72 SER A CA 1
ATOM 523 C C A SER A 1 72 ? -8.384 13.551 1.227 0.46 10.13 72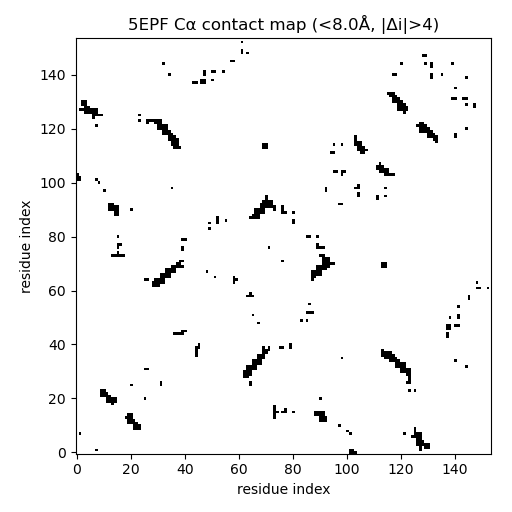 SER A C 1
ATOM 524 C C B SER A 1 72 ? -8.309 13.592 1.025 0.54 11.17 72 SER A C 1
ATOM 525 O O A SER A 1 72 ? -9.333 12.761 1.166 0.46 8.49 72 SER A O 1
ATOM 526 O O B SER A 1 72 ? -9.112 12.836 0.485 0.54 13.34 72 SER A O 1
ATOM 531 N N . ARG A 1 73 ? -8.528 14.876 1.193 1.00 8.84 73 ARG A N 1
ATOM 532 C CA . ARG A 1 73 ? -9.772 15.558 0.870 1.00 9.42 73 ARG A CA 1
ATOM 533 C C . ARG A 1 73 ? -9.532 16.403 -0.373 1.00 7.62 73 ARG A C 1
ATOM 534 O O . ARG A 1 73 ? -8.512 17.079 -0.467 1.00 8.68 73 ARG A O 1
ATOM 542 N N . VAL A 1 74 ? -10.471 16.386 -1.315 1.00 6.72 74 VAL A N 1
ATOM 543 C CA . VAL A 1 74 ? -10.389 17.191 -2.534 1.00 6.54 74 VAL A CA 1
ATOM 544 C C . VAL A 1 74 ? -11.787 17.716 -2.839 1.00 5.45 74 VAL A C 1
ATOM 545 O O . VAL A 1 74 ? -12.714 16.928 -3.068 1.00 6.48 74 VAL A O 1
ATOM 549 N N . GLY A 1 75 ? -11.961 19.056 -2.841 1.00 6.21 75 GLY A N 1
ATOM 550 C CA . GLY A 1 75 ? -13.230 19.635 -3.254 1.00 6.62 75 GLY A CA 1
ATOM 551 C C . GLY A 1 75 ? -13.265 19.840 -4.752 1.00 6.30 75 GLY A C 1
ATOM 552 O O . GLY A 1 75 ? -12.220 19.976 -5.387 1.00 7.72 75 GLY A O 1
ATOM 553 N N . ILE A 1 76 ? -14.467 19.888 -5.322 1.00 6.80 76 ILE A N 1
ATOM 554 C CA . ILE A 1 76 ? -14.613 20.062 -6.764 1.00 6.85 76 ILE A CA 1
ATOM 555 C C . ILE A 1 76 ? -15.956 20.712 -7.052 1.00 7.19 76 ILE A C 1
ATOM 556 O O . ILE A 1 76 ? -16.979 20.378 -6.438 1.00 7.24 76 ILE A O 1
ATOM 561 N N . SER A 1 77 ? -15.948 21.665 -7.980 1.00 7.12 77 SER A N 1
ATOM 562 C CA . SER A 1 77 ? -17.192 22.262 -8.458 1.00 7.49 77 SER A CA 1
ATOM 563 C C . SER A 1 77 ? -16.934 22.823 -9.853 1.00 6.98 77 SER A C 1
ATOM 564 O O . SER A 1 77 ? -15.805 22.795 -10.350 1.00 8.18 77 SER A O 1
ATOM 567 N N . THR A 1 78 ? -17.979 23.383 -10.465 1.00 8.14 78 THR A N 1
ATOM 568 C CA . THR A 1 78 ? -17.806 24.060 -11.744 1.00 8.87 78 THR A CA 1
ATOM 569 C C . THR A 1 78 ? -17.328 25.500 -11.599 1.00 9.34 78 THR A C 1
ATOM 570 O O . THR A 1 78 ? -17.212 26.191 -12.612 1.00 10.87 78 THR A O 1
ATOM 574 N N . ASP A 1 79 ? -17.062 25.976 -10.385 1.00 8.05 79 ASP A N 1
ATOM 575 C CA . ASP A 1 79 ? -16.611 27.353 -10.224 1.00 8.48 79 ASP A CA 1
ATOM 576 C C . ASP A 1 79 ? -15.236 27.556 -10.871 1.00 8.82 79 ASP A C 1
ATOM 577 O O . ASP A 1 79 ? -14.407 26.643 -10.883 1.00 9.16 79 ASP A O 1
ATOM 582 N N . PRO A 1 80 ? -14.967 28.758 -11.394 1.00 8.75 80 PRO A N 1
ATOM 583 C CA A PRO A 1 80 ? -13.656 29.043 -11.994 0.55 9.28 80 PRO A CA 1
ATOM 584 C CA B PRO A 1 80 ? -13.655 29.021 -11.998 0.45 9.34 80 PRO A CA 1
ATOM 585 C C . PRO A 1 80 ? -12.545 29.001 -10.953 1.00 8.30 80 PRO A C 1
ATOM 586 O O . PRO A 1 80 ? -12.764 29.192 -9.751 1.00 8.71 80 PRO A O 1
ATOM 593 N N . VAL A 1 81 ? -11.322 28.768 -11.441 1.00 8.96 81 VAL A N 1
ATOM 594 C CA . VAL A 1 81 ? -10.137 28.741 -10.582 1.00 9.80 81 VAL A CA 1
ATOM 595 C C . VAL A 1 81 ? -10.075 29.975 -9.691 1.00 9.73 81 VAL A C 1
ATOM 596 O O . VAL A 1 81 ? -9.790 29.87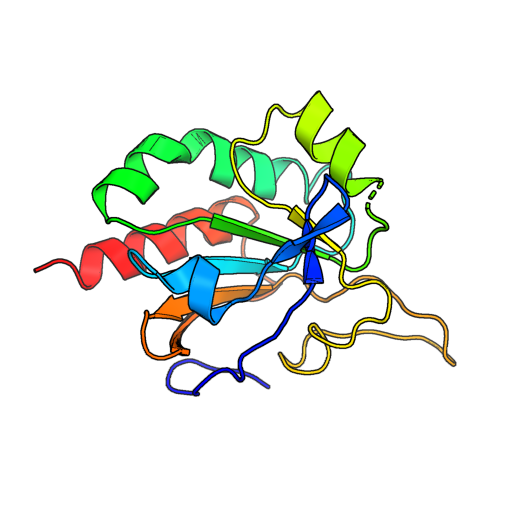7 -8.495 1.00 9.80 81 VAL A O 1
ATOM 600 N N . ARG A 1 82 ? -10.342 31.160 -10.250 1.00 10.31 82 ARG A N 1
ATOM 601 C CA B ARG A 1 82 ? -10.200 32.381 -9.459 0.45 10.95 82 ARG A CA 1
ATOM 602 C CA C ARG A 1 82 ? -10.191 32.373 -9.450 0.55 10.92 82 ARG A CA 1
ATOM 603 C C . ARG A 1 82 ? -11.163 32.410 -8.275 1.00 10.21 82 ARG A C 1
ATOM 604 O O . ARG A 1 82 ? -10.831 32.964 -7.218 1.00 11.53 82 ARG A O 1
ATOM 619 N N . LYS A 1 83 ? -12.355 31.817 -8.423 1.00 9.54 83 LYS A N 1
ATOM 620 C CA . LYS A 1 83 ? -13.283 31.781 -7.299 1.00 9.71 83 LYS A CA 1
ATOM 621 C C . LYS A 1 83 ? -12.893 30.706 -6.296 1.00 8.94 83 LYS A C 1
ATOM 622 O O . LYS A 1 83 ? -12.979 30.926 -5.083 1.00 9.07 83 LYS A O 1
ATOM 628 N N . GLN A 1 84 ? -12.462 29.540 -6.785 1.00 8.63 84 GLN A N 1
ATOM 629 C CA . GLN A 1 84 ? -11.930 28.521 -5.884 1.00 8.38 84 GLN A CA 1
ATOM 630 C C . GLN A 1 84 ? -10.758 29.073 -5.086 1.00 8.75 84 GLN A C 1
ATOM 631 O O . GLN A 1 84 ? -10.642 28.810 -3.884 1.00 8.76 84 GLN A O 1
ATOM 637 N N . ALA A 1 85 ? -9.886 29.856 -5.737 1.00 8.95 85 ALA A N 1
ATOM 638 C CA . ALA A 1 85 ? -8.739 30.436 -5.046 1.00 8.86 85 ALA A CA 1
ATOM 639 C C . ALA A 1 85 ? -9.182 31.325 -3.890 1.00 8.27 85 ALA A C 1
ATOM 640 O O . ALA A 1 85 ? -8.635 31.246 -2.787 1.00 8.97 85 ALA A O 1
ATOM 642 N N . LYS A 1 86 ? -10.175 32.190 -4.127 1.00 8.58 86 LYS A N 1
ATOM 643 C CA . LYS A 1 86 ? -10.643 33.070 -3.053 1.00 9.33 86 LYS A CA 1
ATOM 644 C C . LYS A 1 86 ? -11.307 32.284 -1.927 1.00 8.52 86 LYS A C 1
ATOM 645 O O . LYS A 1 86 ? -11.102 32.590 -0.747 1.00 9.34 86 LYS A O 1
ATOM 651 N N . PHE A 1 87 ? -12.114 31.281 -2.270 1.00 8.19 87 PHE A N 1
ATOM 652 C CA . PHE A 1 87 ? -12.774 30.451 -1.264 1.00 8.49 87 PHE A CA 1
ATOM 653 C C . PHE A 1 87 ? -11.733 29.798 -0.361 1.00 7.99 87 PHE A C 1
ATOM 654 O O . PHE A 1 87 ? -11.829 29.854 0.874 1.00 8.06 87 PHE A O 1
ATOM 662 N N . ALA A 1 88 ? -10.705 29.190 -0.967 1.00 7.60 88 ALA A N 1
ATOM 663 C CA . ALA A 1 88 ? -9.674 28.498 -0.182 1.00 8.44 88 ALA A CA 1
ATOM 664 C C . ALA A 1 88 ? -8.834 29.478 0.641 1.00 9.24 88 ALA A C 1
ATOM 665 O O . ALA A 1 88 ? -8.384 29.145 1.745 1.00 9.97 88 ALA A O 1
ATOM 667 N N . GLU A 1 89 ? -8.579 30.674 0.107 1.00 9.54 89 GLU A N 1
ATOM 668 C CA . GLU A 1 89 ? -7.798 31.670 0.842 1.00 11.24 89 GLU A CA 1
ATOM 669 C C . GLU A 1 89 ? -8.577 32.202 2.039 1.00 11.10 89 GLU A C 1
ATOM 670 O O . GLU A 1 89 ? -8.050 32.277 3.154 1.00 12.46 89 GLU A O 1
ATOM 676 N N . VAL A 1 90 ? -9.840 32.571 1.830 1.00 10.60 90 VAL A N 1
ATOM 677 C CA . VAL A 1 90 ? -10.645 33.140 2.910 1.00 10.59 90 VAL A CA 1
ATOM 678 C C . VAL A 1 90 ? -10.886 32.120 4.018 1.00 10.38 90 VAL A C 1
ATOM 679 O O . VAL A 1 90 ? -10.932 32.474 5.206 1.00 11.60 90 VAL A O 1
ATOM 683 N N . ARG A 1 91 ? -11.062 30.841 3.657 1.00 9.44 91 ARG A N 1
ATOM 684 C CA . ARG A 1 91 ? -11.379 29.807 4.635 1.00 9.77 91 ARG A CA 1
ATOM 685 C C . ARG A 1 91 ? -10.149 29.013 5.056 1.00 9.55 91 ARG A C 1
ATOM 686 O O . ARG A 1 91 ? -10.261 28.078 5.855 1.00 10.82 91 ARG A O 1
ATOM 694 N N . ARG A 1 92 ? -8.975 29.356 4.524 1.00 10.54 92 ARG A N 1
ATOM 695 C CA . ARG A 1 92 ? -7.719 28.709 4.913 1.00 11.40 92 ARG A CA 1
ATOM 696 C C . ARG A 1 92 ? -7.783 27.188 4.726 1.00 11.20 92 ARG A C 1
ATOM 697 O O . ARG A 1 92 ? -7.397 26.405 5.601 1.00 13.00 92 ARG A O 1
ATOM 705 N N . PHE A 1 93 ? -8.276 26.762 3.564 1.00 10.09 93 PHE A N 1
ATOM 706 C CA . PHE A 1 93 ? -8.336 25.333 3.269 1.00 10.38 93 PHE A CA 1
ATOM 707 C C . PHE A 1 93 ? -6.945 24.766 3.045 1.00 12.04 93 PHE A C 1
ATOM 708 O O . PHE A 1 93 ? -6.139 25.327 2.299 1.00 13.48 93 PHE A O 1
ATOM 716 N N . ASP A 1 94 ? -6.678 23.631 3.680 1.00 11.64 94 ASP A N 1
ATOM 717 C CA . ASP A 1 94 ? -5.398 22.941 3.563 1.00 11.92 94 ASP A CA 1
ATOM 718 C C . ASP A 1 94 ? -5.486 21.767 2.595 1.00 12.13 94 ASP A C 1
ATOM 719 O O . ASP A 1 94 ? -4.924 20.707 2.869 1.00 15.12 94 ASP A O 1
ATOM 724 N N . TYR A 1 95 ? -6.197 21.921 1.482 1.00 9.48 95 TYR A N 1
ATOM 725 C CA . TYR A 1 95 ? -6.414 20.830 0.541 1.00 8.30 95 TYR A CA 1
ATOM 726 C C . TYR A 1 95 ? -6.792 21.426 -0.814 1.00 7.75 95 TYR A C 1
ATOM 727 O O . TYR A 1 95 ? -7.162 22.605 -0.905 1.00 8.34 95 TYR A O 1
ATOM 736 N N . PRO A 1 96 ? -6.752 20.630 -1.880 1.00 8.25 96 PRO A N 1
ATOM 737 C CA . PRO A 1 96 ? -7.075 21.149 -3.214 1.00 8.17 96 PRO A CA 1
ATOM 738 C C . PRO A 1 96 ? -8.569 21.352 -3.442 1.00 6.97 96 PRO A C 1
ATOM 739 O O . PRO A 1 96 ? -9.407 20.553 -3.003 1.00 8.03 96 PRO A O 1
ATOM 743 N N . LEU A 1 97 ? -8.881 22.424 -4.171 1.00 7.84 97 LEU A N 1
ATOM 744 C CA . LEU A 1 97 ? -10.191 22.637 -4.781 1.00 7.55 97 LEU A CA 1
ATOM 745 C C . LEU A 1 97 ? -9.983 22.609 -6.285 1.00 7.64 97 LEU A C 1
ATOM 746 O O . LEU A 1 97 ? -9.202 23.413 -6.809 1.00 9.40 97 LEU A O 1
ATOM 751 N N . LEU A 1 98 ? -10.663 21.690 -6.975 1.00 7.63 98 LEU A N 1
ATOM 752 C CA . LEU A 1 98 ? -10.535 21.548 -8.417 1.00 7.91 98 LEU A CA 1
ATOM 753 C C . LEU A 1 98 ? -11.649 22.306 -9.128 1.00 7.34 98 LEU A C 1
ATOM 754 O O . LEU A 1 98 ? -12.805 22.329 -8.674 1.00 7.96 98 LEU A O 1
ATOM 759 N N . SER A 1 99 ? -11.300 22.913 -10.255 1.00 8.09 99 SER A N 1
ATOM 760 C CA . SER A 1 99 ? -12.261 23.616 -11.099 1.00 8.26 99 SER A CA 1
ATOM 761 C C . SER A 1 99 ? -12.604 22.720 -12.281 1.00 8.92 99 SER A C 1
ATOM 762 O O . SER A 1 99 ? -11.729 22.407 -13.099 1.00 10.12 99 SER A O 1
ATOM 765 N N . ASP A 1 100 ? -13.873 22.336 -12.363 1.00 9.00 100 ASP A N 1
ATOM 766 C CA . ASP A 1 100 ? -14.419 21.501 -13.429 1.00 9.13 100 ASP A CA 1
ATOM 767 C C . ASP A 1 100 ? -15.233 22.415 -14.342 1.00 10.79 100 ASP A C 1
ATOM 768 O O . ASP A 1 100 ? -16.461 22.365 -14.372 1.00 10.24 100 ASP A O 1
ATOM 773 N N . ALA A 1 101 ? -14.533 23.279 -15.094 1.00 11.46 101 ALA A N 1
ATOM 774 C CA . ALA A 1 101 ? -15.178 24.467 -15.657 1.00 13.23 101 ALA A CA 1
ATOM 775 C C . ALA A 1 101 ? -16.203 24.140 -16.732 1.00 13.63 101 ALA A C 1
ATOM 776 O O . ALA A 1 101 ? -17.092 24.959 -16.982 1.00 14.94 101 ALA A O 1
ATOM 778 N N . GLN A 1 102 ? -16.108 22.976 -17.375 1.00 13.72 102 GL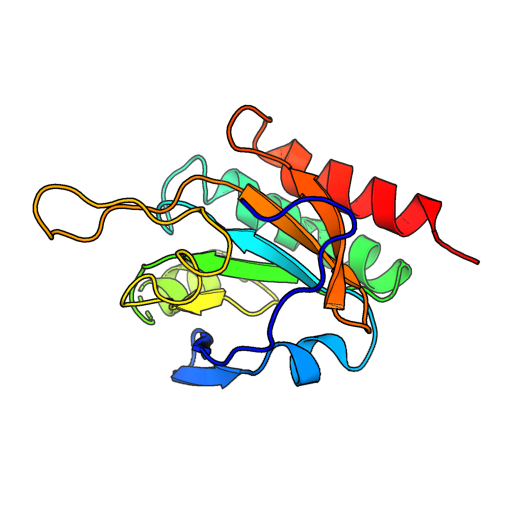N A N 1
ATOM 779 C CA . GLN A 1 102 ? -17.117 22.546 -18.341 1.00 15.49 102 GLN A CA 1
ATOM 780 C C . GLN A 1 102 ? -18.008 21.428 -17.809 1.00 13.96 102 GLN A C 1
ATOM 781 O O . GLN A 1 102 ? -18.843 20.907 -18.549 1.00 15.38 102 GLN A O 1
ATOM 787 N N . GLY A 1 103 ? -17.855 21.037 -16.551 1.00 11.74 103 GLY A N 1
ATOM 788 C CA . GLY A 1 103 ? -18.660 19.953 -16.019 1.00 12.28 103 GLY A CA 1
ATOM 789 C C . GLY A 1 103 ? -18.296 18.580 -16.537 1.00 10.82 103 GLY A C 1
ATOM 790 O O . GLY A 1 103 ? -19.073 17.643 -16.350 1.00 11.68 103 GLY A O 1
ATOM 791 N N . THR A 1 104 ? -17.126 18.430 -17.169 1.00 11.44 104 THR A N 1
ATOM 792 C CA . THR A 1 104 ? -16.740 17.153 -17.766 1.00 12.47 104 THR A CA 1
ATOM 793 C C . THR A 1 104 ? -16.578 16.068 -16.706 1.00 11.06 104 THR A C 1
ATOM 794 O O . THR A 1 104 ? -17.050 14.937 -16.880 1.00 12.04 104 THR A O 1
ATOM 798 N N . VAL A 1 105 ? -15.930 16.391 -15.587 1.00 9.61 105 VAL A N 1
ATOM 799 C CA . VAL A 1 105 ? -15.746 15.386 -14.553 1.00 9.06 105 VAL A CA 1
ATOM 800 C C . VAL A 1 105 ? -17.058 15.139 -13.821 1.00 8.93 105 VAL A C 1
ATOM 801 O O . VAL A 1 105 ? -17.403 13.994 -13.504 1.00 9.54 105 VAL A O 1
ATOM 805 N N . ALA A 1 106 ? -17.842 16.195 -13.595 1.00 9.35 106 ALA A N 1
ATOM 806 C CA . ALA A 1 106 ? -19.179 16.005 -13.035 1.00 9.12 106 ALA A CA 1
ATOM 807 C C . ALA A 1 106 ? -19.992 15.026 -13.882 1.00 9.59 106 ALA A C 1
ATOM 808 O O . ALA A 1 106 ? -20.687 14.153 -13.346 1.00 10.28 106 ALA A O 1
ATOM 810 N N . ALA A 1 107 ? -19.928 15.167 -15.211 1.00 10.23 107 ALA A N 1
ATOM 811 C CA . ALA A 1 107 ? -20.635 14.245 -16.093 1.00 10.95 107 ALA A CA 1
ATOM 812 C C . ALA A 1 107 ? -20.128 12.818 -15.919 1.00 11.27 107 ALA A C 1
ATOM 813 O O . ALA A 1 107 ? -20.920 11.866 -15.898 1.00 12.48 107 ALA A O 1
ATOM 815 N N . GLN A 1 108 ? -18.809 12.649 -15.780 1.00 10.74 108 GLN A N 1
ATOM 816 C CA A GLN A 1 108 ? -18.257 11.319 -15.554 0.55 11.68 108 GLN A CA 1
ATOM 817 C CA B GLN A 1 108 ? -18.248 11.320 -15.549 0.45 11.86 108 GLN A CA 1
ATOM 818 C C . GLN A 1 108 ? -18.848 10.683 -14.299 1.00 11.95 108 GLN A C 1
ATOM 819 O O . GLN A 1 108 ? -19.111 9.479 -14.272 1.00 14.11 108 GLN A O 1
ATOM 830 N N . PHE A 1 109 ? -19.069 11.476 -13.247 1.00 9.80 109 PHE A N 1
ATOM 831 C CA . PHE A 1 109 ? -19.614 10.983 -11.988 1.00 10.41 109 PHE A CA 1
ATOM 832 C C . PHE A 1 109 ? -21.140 10.996 -11.945 1.00 11.71 109 PHE A C 1
ATOM 833 O O . PHE A 1 109 ? -21.728 10.508 -10.966 1.00 13.14 109 PHE A O 1
ATOM 841 N N . GLY A 1 110 ? -21.796 11.509 -12.981 1.00 11.85 110 GLY A N 1
ATOM 842 C CA . GLY A 1 110 ? -23.245 11.541 -13.007 1.00 12.55 110 GLY A CA 1
ATOM 843 C C . GLY A 1 110 ? -23.875 12.620 -12.160 1.00 11.61 110 GLY A C 1
ATOM 844 O O . GLY A 1 110 ? -25.037 12.472 -11.762 1.00 14.73 110 GLY A O 1
ATOM 845 N N . VAL A 1 111 ? -23.156 13.713 -11.890 1.00 10.28 111 VAL A N 1
ATOM 846 C CA . VAL A 1 111 ? -23.637 14.788 -11.033 1.00 10.69 111 VAL A CA 1
ATOM 847 C C . VAL A 1 111 ? -23.734 16.124 -11.763 1.00 10.77 111 VAL A C 1
ATOM 848 O O . VAL A 1 111 ? -24.002 17.149 -11.134 1.00 11.74 111 VAL A O 1
ATOM 852 N N . LYS A 1 112 ? -23.549 16.133 -13.079 1.00 11.68 112 LYS A N 1
ATOM 853 C CA . LYS A 1 112 ? -23.632 17.371 -13.843 1.00 11.29 112 LYS A CA 1
ATOM 854 C C . LYS A 1 112 ? -25.082 17.811 -13.993 1.00 13.13 112 LYS A C 1
ATOM 855 O O . LYS A 1 112 ? -25.980 16.979 -14.139 1.00 14.60 112 LYS A O 1
ATOM 861 N N . ARG A 1 113 ? -25.308 19.128 -13.979 1.00 13.58 113 ARG A N 1
ATOM 862 C CA . ARG A 1 113 ? -26.616 19.718 -14.247 1.00 14.32 113 ARG A CA 1
ATOM 863 C C . ARG A 1 113 ? -26.475 20.831 -15.274 1.00 13.97 113 ARG A C 1
ATOM 864 O O . ARG A 1 113 ? -25.460 21.533 -15.317 1.00 14.17 113 ARG A O 1
ATOM 872 N N . GLY A 1 114 ? -27.500 20.984 -16.109 1.00 15.72 114 GLY A N 1
ATOM 873 C CA . GLY A 1 114 ? -27.512 22.025 -17.120 1.00 16.82 114 GLY A CA 1
ATOM 874 C C . GLY A 1 114 ? -28.941 22.410 -17.411 1.00 16.87 114 GLY A C 1
ATOM 875 O O . GLY A 1 114 ? -29.886 21.689 -17.065 1.00 17.78 114 GLY A O 1
ATOM 876 N N . LEU A 1 115 ? -29.098 23.572 -18.039 1.00 16.78 115 LEU A N 1
ATOM 877 C CA . LEU A 1 115 ? -30.418 24.071 -18.423 1.00 18.27 115 LEU A CA 1
ATOM 878 C C . LEU A 1 115 ? -30.271 24.710 -19.791 1.00 18.08 115 LEU A C 1
ATOM 879 O O . LEU A 1 115 ? -29.637 25.763 -19.913 1.00 18.30 115 LEU A O 1
ATOM 884 N N . LEU A 1 116 ? -30.834 24.073 -20.816 1.00 18.27 116 LEU A N 1
ATOM 885 C CA . LEU A 1 116 ? -30.772 24.607 -22.176 1.00 18.92 116 LEU A CA 1
ATOM 886 C C . LEU A 1 116 ? -29.348 24.994 -22.568 1.00 20.44 116 LEU A C 1
ATOM 887 O O . LEU A 1 116 ? -29.106 26.038 -23.181 1.00 21.70 116 LEU A O 1
ATOM 892 N N . GLY A 1 117 ? -28.391 24.147 -22.195 1.00 19.97 117 GLY A N 1
ATOM 893 C CA . GLY A 1 117 ? -27.004 24.339 -22.554 1.00 21.93 117 GLY A CA 1
ATOM 894 C C . GLY A 1 117 ? -26.184 25.147 -21.570 1.00 22.74 117 GLY A C 1
ATOM 895 O O . GLY A 1 117 ? -24.952 25.104 -21.634 1.00 24.83 117 GLY A O 1
ATOM 896 N N . LYS A 1 118 ? -26.823 25.890 -20.671 1.00 20.43 118 LYS A N 1
ATOM 897 C CA . LYS A 1 118 ? -26.100 26.639 -19.654 1.00 19.79 118 LYS A CA 1
ATOM 898 C C . LYS A 1 118 ? -25.687 25.663 -18.563 1.00 18.98 118 LYS A C 1
ATOM 899 O O . LYS A 1 118 ? -26.530 24.935 -18.023 1.00 19.02 118 LYS A O 1
ATOM 901 N N . LEU A 1 119 ? -24.392 25.611 -18.270 1.00 18.12 119 LEU A N 1
ATOM 902 C CA . LEU A 1 119 ? -23.909 24.746 -17.208 1.00 16.44 119 LEU A CA 1
ATOM 903 C C . LEU A 1 119 ? -24.434 25.268 -15.878 1.00 16.53 119 LEU A C 1
ATOM 904 O O . LEU A 1 119 ? -24.289 26.456 -15.574 1.00 18.66 119 LEU A O 1
ATOM 909 N N . MET A 1 120 ? -25.051 24.393 -15.096 1.00 14.62 120 MET A N 1
ATOM 910 C CA A MET A 1 120 ? -25.602 24.744 -13.802 0.71 14.10 120 MET A CA 1
ATOM 911 C CA B MET A 1 120 ? -25.632 24.700 -13.796 0.29 14.48 120 MET A CA 1
ATOM 912 C C . MET A 1 120 ? -24.750 24.143 -12.686 1.00 12.96 120 MET A C 1
ATOM 913 O O . MET A 1 120 ? -23.857 23.322 -12.934 1.00 12.93 120 MET A O 1
ATOM 922 N N . PRO A 1 121 ? -24.979 24.552 -11.430 1.00 12.03 121 PRO A N 1
ATOM 923 C CA . PRO A 1 121 ? -24.217 23.956 -10.319 1.00 11.97 121 PRO A CA 1
ATOM 924 C C . PRO A 1 121 ? -24.425 22.451 -10.230 1.00 11.61 121 PRO A C 1
ATOM 925 O O . PRO A 1 121 ? -25.517 21.924 -10.482 1.00 12.47 121 PRO A O 1
ATOM 929 N N . VAL A 1 122 ? -23.355 21.748 -9.854 1.00 10.99 122 VAL A N 1
ATOM 930 C CA . VAL A 1 122 ? -23.438 20.288 -9.721 1.00 10.48 122 VAL A CA 1
ATOM 931 C C . VAL A 1 122 ? -24.380 19.910 -8.588 1.00 10.38 122 VAL A C 1
ATOM 932 O O . VAL A 1 122 ? -24.679 20.705 -7.689 1.00 11.54 122 VAL A O 1
ATOM 936 N N . LYS A 1 123 ? -24.822 18.655 -8.616 1.00 11.07 123 LYS A N 1
ATOM 937 C CA . LYS A 1 123 ? -25.564 18.079 -7.505 1.00 11.55 123 LYS A CA 1
ATOM 938 C C . LYS A 1 123 ? -24.571 17.700 -6.400 1.00 10.44 123 LYS A C 1
ATOM 939 O O . LYS A 1 123 ? -23.570 17.034 -6.663 1.00 11.97 123 LYS A O 1
ATOM 945 N N . ARG A 1 124 ? -24.838 18.137 -5.167 1.00 9.66 124 ARG A N 1
ATOM 946 C CA . ARG A 1 124 ? -23.921 17.941 -4.039 1.00 10.38 124 ARG A CA 1
ATOM 947 C C . ARG A 1 124 ? -23.755 16.457 -3.713 1.00 9.37 124 ARG A C 1
ATOM 948 O O . ARG A 1 124 ? -24.706 15.808 -3.275 1.00 10.14 124 ARG A O 1
ATOM 956 N N . THR A 1 125 ? -22.558 15.911 -3.908 1.00 7.64 125 THR A N 1
ATOM 957 C CA . THR A 1 125 ? -22.330 14.473 -3.821 1.00 6.88 125 THR A CA 1
ATOM 958 C C . THR A 1 125 ? -20.870 14.248 -3.480 1.00 7.05 125 THR A C 1
ATOM 959 O O . THR A 1 125 ? -20.002 14.912 -4.050 1.00 7.01 125 THR A O 1
ATOM 963 N N . THR A 1 126 ? -20.601 13.304 -2.577 1.00 6.37 126 THR A N 1
ATOM 964 C CA . THR A 1 126 ? -19.237 12.968 -2.184 1.00 6.07 126 THR A CA 1
ATOM 965 C C . THR A 1 126 ? -18.926 11.520 -2.506 1.00 6.07 126 THR A C 1
ATOM 966 O O . THR A 1 126 ? -19.724 10.620 -2.205 1.00 7.04 126 THR A O 1
ATOM 970 N N . PHE A 1 127 ? -17.749 11.300 -3.089 1.00 5.96 127 PHE A N 1
ATOM 971 C CA . PHE A 1 127 ? -17.281 9.962 -3.444 1.00 5.86 127 PHE A CA 1
ATOM 972 C C . PHE A 1 127 ? -16.010 9.664 -2.666 1.00 6.08 127 PHE A C 1
ATOM 973 O O . PHE A 1 127 ? -15.031 10.414 -2.762 1.00 7.54 127 PHE A O 1
ATOM 981 N N . VAL A 1 128 ? -16.007 8.566 -1.915 1.00 6.29 128 VAL A N 1
ATOM 982 C CA . VAL A 1 128 ? -14.779 8.092 -1.278 1.00 6.56 128 VAL A CA 1
ATOM 983 C C . VAL A 1 128 ? -14.135 7.108 -2.249 1.00 6.46 128 VAL A C 1
ATOM 984 O O . VAL A 1 128 ? -14.740 6.082 -2.588 1.00 7.74 128 VAL A O 1
ATOM 988 N N . ILE A 1 129 ? -12.940 7.440 -2.738 1.00 6.98 129 ILE A N 1
ATOM 989 C CA . ILE A 1 129 ? -12.290 6.712 -3.829 1.00 7.61 129 ILE A CA 1
ATOM 990 C C . ILE A 1 129 ? -11.015 6.057 -3.307 1.00 8.25 129 ILE A C 1
ATOM 991 O O . ILE A 1 129 ? -10.129 6.739 -2.782 1.00 8.69 129 ILE A O 1
ATOM 996 N N . ASP A 1 130 ? -10.908 4.734 -3.463 1.00 8.30 130 ASP A N 1
ATOM 997 C CA . ASP A 1 130 ? -9.733 4.028 -2.982 1.00 9.00 130 ASP A CA 1
ATOM 998 C C . ASP A 1 130 ? -8.575 4.193 -3.977 1.00 10.17 130 ASP A C 1
ATOM 999 O O . ASP A 1 130 ? -8.736 4.706 -5.089 1.00 10.45 130 ASP A O 1
ATOM 1004 N N . THR A 1 131 ? -7.391 3.702 -3.581 1.00 10.71 131 THR A N 1
ATOM 1005 C CA . THR A 1 131 ? -6.185 3.903 -4.388 1.00 12.10 131 THR A CA 1
ATOM 1006 C C . THR A 1 131 ? -6.234 3.165 -5.717 1.00 13.54 131 THR A C 1
ATOM 1007 O O . THR A 1 131 ? -5.511 3.545 -6.645 1.00 14.81 131 THR A O 1
ATOM 1011 N N . ASP A 1 132 ? -7.062 2.127 -5.831 1.00 12.69 132 ASP A N 1
ATOM 1012 C CA . ASP A 1 132 ? -7.275 1.432 -7.097 1.00 13.31 132 ASP A CA 1
ATOM 1013 C C . ASP A 1 132 ? -8.465 1.981 -7.876 1.00 13.21 132 ASP A C 1
ATOM 1014 O O . ASP A 1 132 ? -8.951 1.333 -8.808 1.00 14.40 132 ASP A O 1
ATOM 1019 N N . ARG A 1 133 ? -8.969 3.138 -7.478 1.00 11.55 133 ARG A N 1
ATOM 1020 C CA . ARG A 1 133 ? -10.058 3.859 -8.130 1.00 11.15 133 ARG A CA 1
ATOM 1021 C C . ARG A 1 133 ? -11.438 3.246 -7.903 1.00 10.27 133 ARG A C 1
ATOM 1022 O O . ARG A 1 133 ? -12.415 3.695 -8.524 1.00 11.11 133 ARG A O 1
ATOM 1030 N N . LYS A 1 134 ? -11.568 2.270 -7.002 1.00 9.70 134 LYS A N 1
ATOM 1031 C CA . LYS A 1 134 ? -12.891 1.807 -6.599 1.00 9.97 134 LYS A CA 1
ATOM 1032 C C . LYS A 1 134 ? -13.595 2.825 -5.716 1.00 8.32 134 LYS A C 1
ATOM 1033 O O . LYS A 1 134 ? -12.991 3.416 -4.815 1.00 9.03 134 LYS A O 1
ATOM 1039 N N . VAL A 1 135 ? -14.897 2.996 -5.946 1.00 8.32 135 VAL A N 1
ATOM 1040 C CA . VAL A 1 135 ? -15.736 3.798 -5.057 1.00 8.77 135 VAL A CA 1
ATOM 1041 C C . VAL A 1 135 ? -16.045 2.999 -3.788 1.00 8.50 135 VAL A C 1
ATOM 1042 O O . VAL A 1 135 ? -16.628 1.910 -3.845 1.00 9.23 135 VAL A O 1
ATOM 1046 N N . LEU A 1 136 ? -15.648 3.543 -2.634 1.00 8.30 136 LEU A N 1
ATOM 1047 C CA . LEU A 1 136 ? -15.880 2.925 -1.331 1.00 8.61 136 LEU A CA 1
ATOM 1048 C C . LEU A 1 136 ? -17.173 3.392 -0.679 1.00 8.93 136 LEU A C 1
ATOM 1049 O O . LEU A 1 136 ? -17.732 2.671 0.157 1.00 10.03 136 LEU A O 1
ATOM 1054 N N . ASP A 1 137 ? -17.640 4.595 -1.004 1.00 8.77 137 ASP A N 1
ATOM 1055 C CA . ASP A 1 137 ? -18.853 5.140 -0.397 1.00 8.37 137 ASP A CA 1
ATOM 1056 C C . ASP A 1 137 ? -19.293 6.335 -1.227 1.00 8.27 137 ASP A C 1
ATOM 1057 O O . ASP A 1 137 ? -18.477 6.958 -1.903 1.00 8.45 137 ASP A O 1
ATOM 1062 N N . VAL A 1 138 ? -20.590 6.624 -1.184 1.00 8.28 138 VAL A N 1
ATOM 1063 C CA . VAL A 1 138 ? -21.193 7.793 -1.818 1.00 8.30 138 VAL A CA 1
ATOM 1064 C C . VAL A 1 138 ? -22.124 8.451 -0.808 1.00 9.13 138 VAL A C 1
ATOM 1065 O O . VAL A 1 138 ? -22.969 7.773 -0.211 1.00 11.71 138 VAL A O 1
ATOM 1069 N N . ILE A 1 139 ? -21.960 9.760 -0.607 1.00 7.66 139 ILE A N 1
ATOM 1070 C CA . ILE A 1 139 ? -22.867 10.559 0.212 1.00 7.54 139 ILE A CA 1
ATOM 1071 C C . ILE A 1 139 ? -23.605 11.508 -0.722 1.00 7.64 139 ILE A C 1
ATOM 1072 O O . ILE A 1 139 ? -22.983 12.354 -1.373 1.00 7.63 139 ILE A O 1
ATOM 1077 N N . SER A 1 140 ? -24.930 11.365 -0.804 1.00 8.64 140 SER A N 1
ATOM 1078 C CA . SER A 1 140 ? -25.700 12.100 -1.799 1.00 9.80 140 SER A CA 1
ATOM 1079 C C . SER A 1 140 ? -26.285 13.408 -1.248 1.00 9.43 140 SER A C 1
ATOM 1080 O O . SER A 1 140 ? -26.088 13.779 -0.086 1.00 10.13 140 SER A O 1
ATOM 1083 N N . SER A 1 141 ? -27.082 14.077 -2.091 1.00 9.27 141 SER A N 1
ATOM 1084 C CA . SER A 1 141 ? -27.412 15.485 -1.877 1.00 10.62 141 SER A CA 1
ATOM 1085 C C . SER A 1 141 ? -28.396 15.706 -0.739 1.00 11.67 141 SER A C 1
ATOM 1086 O O . SER A 1 141 ? -28.502 16.834 -0.255 1.00 12.34 141 SER A O 1
ATOM 1089 N N . GLU A 1 142 ? -29.094 14.672 -0.277 1.00 10.44 142 GLU A N 1
ATOM 1090 C CA . GLU A 1 142 ? -30.080 14.869 0.776 1.00 10.94 142 GLU A CA 1
ATOM 1091 C C . GLU A 1 142 ? -29.472 14.820 2.172 1.00 10.24 142 GLU A C 1
ATOM 1092 O O . GLU A 1 142 ? -30.172 15.110 3.143 1.00 12.18 142 GLU A O 1
ATOM 1098 N N . PHE A 1 143 ? -28.189 14.471 2.301 1.00 9.93 143 PHE A N 1
ATOM 1099 C CA . PHE A 1 143 ? -27.547 14.386 3.604 1.00 9.47 143 PHE A CA 1
ATOM 1100 C C . PHE A 1 143 ? -27.199 15.780 4.144 1.00 8.37 143 PHE A C 1
ATOM 1101 O O . PHE A 1 143 ? -27.141 16.782 3.415 1.00 9.65 143 PHE A O 1
ATOM 1109 N N . SER A 1 144 ? -26.986 15.850 5.456 1.00 8.30 144 SER A N 1
ATOM 1110 C CA . SER A 1 144 ? -26.568 17.107 6.071 1.00 8.43 144 SER A CA 1
ATOM 1111 C C . SER A 1 144 ? -25.180 17.520 5.573 1.00 8.14 144 SER A C 1
ATOM 1112 O O . SER A 1 144 ? -24.412 16.718 5.027 1.00 8.81 144 SER A O 1
ATOM 1115 N N . MET A 1 145 ? -24.842 18.795 5.782 1.00 8.42 145 MET A N 1
ATOM 1116 C CA . MET A 1 145 ? -23.547 19.283 5.313 1.00 8.91 145 MET A CA 1
ATOM 1117 C C . MET A 1 145 ? -22.389 18.575 6.008 1.00 8.66 145 MET A C 1
ATOM 1118 O O . MET A 1 145 ? -21.373 18.264 5.371 1.00 10.27 145 MET A O 1
ATOM 1123 N N . ASP A 1 146 ? -22.517 18.312 7.313 1.00 9.02 146 ASP A N 1
ATOM 1124 C CA . ASP A 1 146 ? -21.437 17.658 8.052 1.00 8.74 146 ASP A CA 1
ATOM 1125 C C . ASP A 1 146 ? -21.324 16.187 7.686 1.00 7.76 146 ASP A C 1
ATOM 1126 O O . ASP A 1 146 ? -20.233 15.608 7.786 1.00 8.08 146 ASP A O 1
ATOM 1131 N N . ALA A 1 147 ? -22.434 15.571 7.255 1.00 8.23 147 ALA A N 1
ATOM 1132 C CA . ALA A 1 147 ? -22.453 14.132 6.996 1.00 8.69 147 ALA A CA 1
ATOM 1133 C C . ALA A 1 147 ? -21.489 13.746 5.883 1.00 7.84 147 ALA A C 1
ATOM 1134 O O . ALA A 1 147 ? -21.008 12.612 5.844 1.00 9.18 147 ALA A O 1
ATOM 1136 N N . HIS A 1 148 ? -21.199 14.654 4.955 1.00 7.80 148 HIS A N 1
ATOM 1137 C CA . HIS A 1 148 ? -20.252 14.329 3.892 1.00 7.93 148 HIS A CA 1
ATOM 1138 C C . HIS A 1 148 ? -18.895 13.933 4.460 1.00 8.14 148 HIS A C 1
ATOM 1139 O O . HIS A 1 148 ? -18.399 12.834 4.187 1.00 9.49 148 HIS A O 1
ATOM 1146 N N . ALA A 1 149 ? -18.313 14.772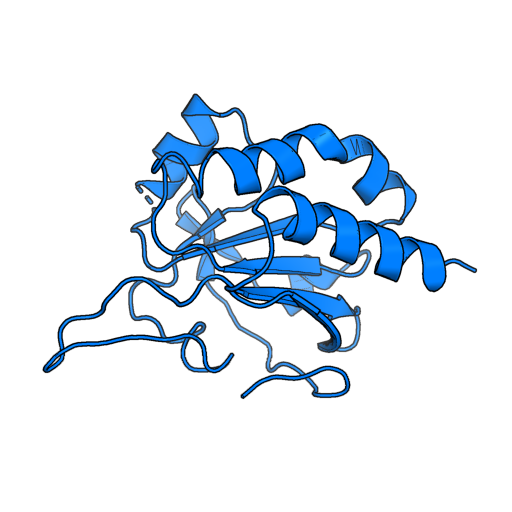 5.311 1.00 7.43 149 ALA A N 1
ATOM 1147 C CA . ALA A 1 149 ? -17.036 14.404 5.906 1.00 7.63 149 ALA A CA 1
ATOM 1148 C C . ALA A 1 149 ? -17.210 13.320 6.966 1.00 7.66 149 ALA A C 1
ATOM 1149 O O . ALA A 1 149 ? -16.372 12.420 7.072 1.00 9.18 149 ALA A O 1
ATOM 1151 N N . ASP A 1 150 ? -18.304 13.364 7.741 1.00 7.92 150 ASP A N 1
ATOM 1152 C CA . ASP A 1 150 ? -18.452 12.409 8.839 1.00 8.08 150 ASP A CA 1
ATOM 1153 C C . ASP A 1 150 ? -18.604 10.984 8.313 1.00 8.31 150 ASP A C 1
ATOM 1154 O O . ASP A 1 150 ? -17.971 10.051 8.822 1.00 8.93 150 ASP A O 1
ATOM 1159 N N . LYS A 1 151 ? -19.462 10.789 7.309 1.00 8.17 151 LYS A N 1
ATOM 1160 C CA . LYS A 1 151 ? -19.649 9.446 6.763 1.00 8.92 151 LYS A CA 1
ATOM 1161 C C . LYS A 1 151 ? -18.404 8.973 6.038 1.00 8.31 151 LYS A C 1
ATOM 1162 O O . LYS A 1 151 ? -18.036 7.801 6.138 1.00 9.24 151 LYS A O 1
ATOM 1168 N N . ALA A 1 152 ? -17.728 9.874 5.323 1.00 7.43 152 ALA A N 1
ATOM 1169 C CA . ALA A 1 152 ? -16.492 9.499 4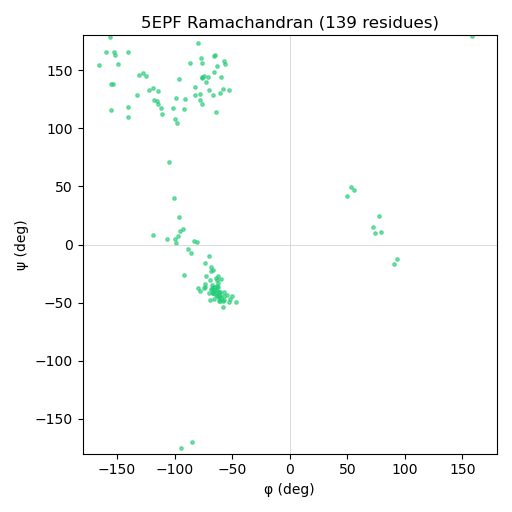.652 1.00 7.70 152 ALA A CA 1
ATOM 1170 C C . ALA A 1 152 ? -15.449 9.042 5.659 1.00 8.28 152 ALA A C 1
ATOM 1171 O O . ALA A 1 152 ? -14.809 7.995 5.480 1.00 8.87 152 ALA A O 1
ATOM 1173 N N . LEU A 1 153 ? -15.287 9.798 6.746 1.00 8.86 153 LEU A N 1
ATOM 1174 C CA . LEU A 1 153 ? -14.324 9.426 7.773 1.00 10.07 153 LEU A CA 1
ATOM 1175 C C . LEU A 1 153 ? -14.700 8.098 8.420 1.00 10.44 153 LEU A C 1
ATOM 1176 O O . LEU A 1 153 ? -13.828 7.248 8.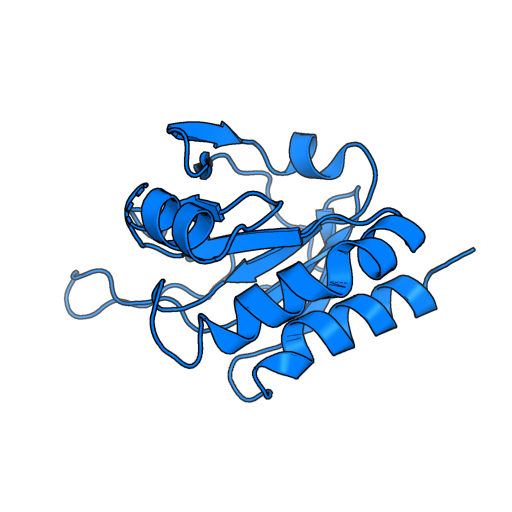652 1.00 11.45 153 LEU A O 1
ATOM 1181 N N . ALA A 1 154 ? -15.996 7.880 8.695 1.00 9.66 154 ALA A N 1
ATOM 1182 C CA . ALA A 1 154 ? -16.393 6.613 9.315 1.00 11.96 154 ALA A CA 1
ATOM 1183 C C . ALA A 1 154 ? -16.133 5.429 8.381 1.00 10.72 154 ALA A C 1
ATOM 1184 O O . ALA A 1 154 ? -15.684 4.365 8.825 1.00 11.89 154 ALA A O 1
ATOM 1186 N N . THR A 1 155 ? -16.381 5.599 7.080 1.00 9.45 155 THR A N 1
ATOM 1187 C CA . THR A 1 155 ? -16.065 4.538 6.130 1.00 9.82 155 THR A CA 1
ATOM 1188 C C . THR A 1 155 ? -14.576 4.228 6.120 1.00 9.41 155 THR A C 1
ATOM 1189 O O . THR A 1 155 ? -14.170 3.051 6.131 1.00 10.86 155 THR A O 1
ATOM 1193 N N . LEU A 1 156 ? -13.738 5.265 6.114 1.00 8.34 156 LEU A N 1
ATOM 1194 C CA . LEU A 1 156 ? -12.298 5.036 6.092 1.00 9.73 156 LEU A CA 1
ATOM 1195 C C . LEU A 1 156 ? -11.817 4.376 7.386 1.00 10.49 156 LEU A C 1
ATOM 1196 O O . LEU A 1 156 ? -10.956 3.484 7.358 1.00 10.93 156 LEU A O 1
ATOM 1201 N N . ARG A 1 157 ? -12.370 4.787 8.529 1.00 10.73 157 ARG A N 1
ATOM 1202 C CA . ARG A 1 157 ? -12.032 4.117 9.779 1.00 12.30 157 ARG A CA 1
ATOM 1203 C C . ARG A 1 157 ? -12.458 2.655 9.756 1.00 13.37 157 ARG A C 1
ATOM 1204 O O . ARG A 1 157 ? -11.745 1.794 10.275 1.00 14.10 157 ARG A O 1
ATOM 1212 N N . ALA A 1 158 ? -13.604 2.357 9.136 1.00 13.72 158 ALA A N 1
ATOM 1213 C CA . ALA A 1 158 ? -14.097 0.984 9.099 1.00 15.79 158 ALA A CA 1
ATOM 1214 C C . ALA A 1 158 ? -13.166 0.067 8.323 1.00 16.25 158 ALA A C 1
ATOM 1215 O O . ALA A 1 158 ? -13.121 -1.137 8.594 1.00 18.48 158 ALA A O 1
ATOM 1217 N N . ILE A 1 159 ? -12.429 0.593 7.347 1.00 16.43 159 ILE A N 1
ATOM 1218 C CA . ILE A 1 159 ? -11.540 -0.250 6.556 1.00 18.19 159 ILE A CA 1
ATOM 1219 C C . ILE A 1 159 ? -10.096 -0.226 7.047 1.00 19.88 159 ILE A C 1
ATOM 1220 O O . ILE A 1 159 ? -9.224 -0.805 6.391 1.00 20.60 159 ILE A O 1
ATOM 1225 N N . ARG A 1 160 ? -9.820 0.410 8.188 1.00 21.81 160 ARG A N 1
ATOM 1226 C CA . ARG A 1 160 ? -8.472 0.377 8.754 1.00 24.87 160 ARG A CA 1
ATOM 1227 C C . ARG A 1 160 ? -8.007 -1.065 8.999 1.00 27.91 160 ARG A C 1
ATOM 1228 O O . ARG A 1 160 ? -8.803 -2.002 9.111 1.00 27.90 160 ARG A O 1
ATOM 1230 N N . SER A 1 161 ? -6.694 -1.241 9.075 1.00 31.52 161 SER A N 1
ATOM 1231 C CA . SER A 1 161 ? -6.137 -2.586 9.227 1.00 33.93 161 SER A CA 1
ATOM 1232 C C . SER A 1 161 ? -5.772 -2.936 10.664 1.00 34.71 161 SER A C 1
ATOM 1233 O O . SER A 1 161 ? -5.275 -2.094 11.404 1.00 35.53 161 SER A O 1
#